Protein AF-A0A177KI35-F1 (afdb_monomer_lite)

pLDDT: mean 75.3, std 8.37, range [55.12, 86.81]

Sequence (59 aa):
MTDIYDRITEKPGICLSTLGPGVTSLITGVANAHLDHSPLVAITARQNVIDCIKNPKKQ

Organism: NCBI:txid29332

Foldseek 3Di:
DQQVVCVVPVDAAEAEEEPDVRVVVVVVVVVVCVVVVGRYHYDYDDDDPVVCVVDVPPD

InterPro domains:
  IPR012001 Thiamine pyrophosphate enzyme, N-terminal TPP-binding domain [PF02776] (1-50)
  IPR02906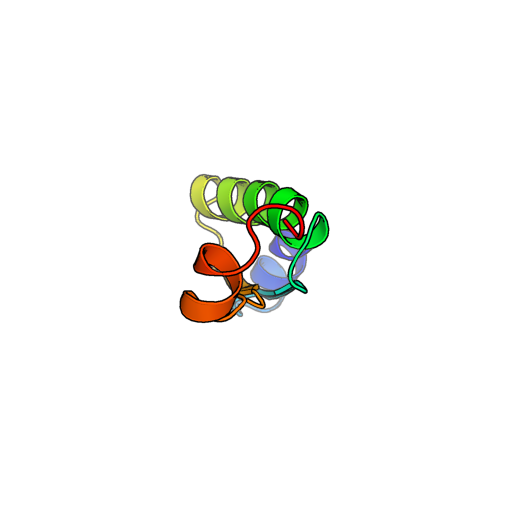1 Thiamin diphosphate-binding fold [SSF52518] (5-53)
  IPR045229 Thiamine pyrophosphate enzyme [PTHR18968] (1-46)

Secondary structure (DSSP, 8-state):
-HHHHHHHHTS-EEEEE-SSHHHHHHHHHHHHHHHTT--EEEEE----HHHHHH-GGG-

Structure (mmCIF, N/CA/C/O backbone):
data_AF-A0A177KI35-F1
#
_entry.id   AF-A0A177KI35-F1
#
loop_
_atom_site.group_PDB
_atom_site.id
_atom_site.type_symbol
_atom_site.label_atom_id
_atom_site.label_alt_id
_atom_site.label_comp_id
_atom_site.label_asym_id
_atom_site.label_entity_id
_atom_site.label_seq_id
_atom_site.pdbx_PDB_ins_code
_atom_site.Cartn_x
_atom_site.Cartn_y
_atom_site.Cartn_z
_atom_site.occupancy
_atom_site.B_iso_or_equiv
_atom_site.auth_seq_id
_atom_site.auth_comp_id
_atom_site.auth_asym_id
_atom_site.auth_atom_id
_atom_site.pdbx_PDB_model_num
ATOM 1 N N . MET A 1 1 ? 4.791 7.497 8.110 1.00 55.12 1 MET A N 1
ATOM 2 C CA . MET A 1 1 ? 3.992 8.745 8.102 1.00 55.12 1 MET A CA 1
ATOM 3 C C . MET A 1 1 ? 2.492 8.476 8.252 1.00 55.12 1 MET A C 1
ATOM 5 O O . MET A 1 1 ? 1.820 9.289 8.863 1.00 55.12 1 MET A O 1
ATOM 9 N N . THR A 1 2 ? 1.968 7.350 7.752 1.00 56.84 2 THR A N 1
ATOM 10 C CA . THR A 1 2 ? 0.538 6.995 7.845 1.00 56.84 2 THR A CA 1
ATOM 11 C C . THR A 1 2 ? 0.016 6.735 9.266 1.00 56.84 2 THR A C 1
ATOM 13 O O . THR A 1 2 ? -1.061 7.221 9.580 1.00 56.84 2 THR A O 1
ATOM 16 N N . ASP A 1 3 ? 0.778 6.058 10.132 1.00 60.06 3 ASP A N 1
ATOM 17 C CA . ASP A 1 3 ? 0.353 5.692 11.503 1.00 60.06 3 ASP A CA 1
ATOM 18 C C . ASP A 1 3 ? -0.155 6.887 12.337 1.00 60.06 3 ASP A C 1
ATOM 20 O O . ASP A 1 3 ? -1.233 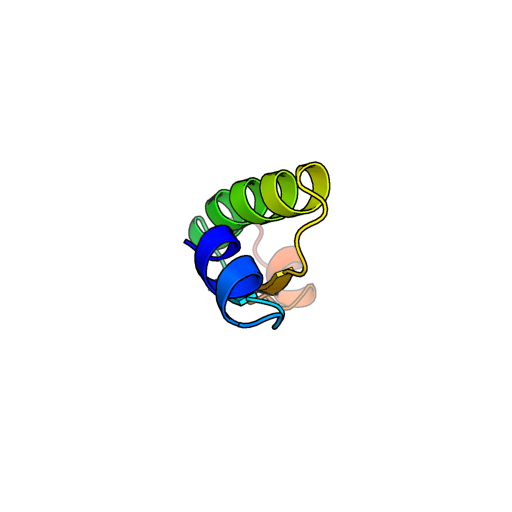6.845 12.928 1.00 60.06 3 ASP A O 1
ATOM 24 N N . ILE A 1 4 ? 0.571 8.009 12.308 1.00 60.97 4 ILE A N 1
ATOM 25 C CA . ILE A 1 4 ? 0.180 9.199 13.070 1.00 60.97 4 ILE A CA 1
ATOM 26 C C . ILE A 1 4 ? -1.122 9.789 12.502 1.00 60.97 4 ILE A C 1
ATOM 28 O O . ILE A 1 4 ? -2.017 10.152 13.255 1.00 60.97 4 ILE A O 1
ATOM 32 N N . TYR A 1 5 ? -1.268 9.853 11.176 1.00 65.12 5 TYR A N 1
ATOM 33 C CA . TYR A 1 5 ? -2.471 10.407 10.544 1.00 65.12 5 TYR A CA 1
ATOM 34 C C . TYR A 1 5 ? -3.715 9.545 10.805 1.00 65.12 5 TYR A C 1
ATOM 36 O O . TYR A 1 5 ? -4.803 10.084 11.003 1.00 65.12 5 TYR A O 1
ATOM 44 N N . ASP A 1 6 ? -3.535 8.228 10.857 1.00 63.53 6 ASP A N 1
ATOM 45 C CA . ASP A 1 6 ? -4.575 7.247 11.152 1.00 63.53 6 ASP A CA 1
ATOM 46 C C . ASP A 1 6 ? -5.083 7.376 12.597 1.00 63.53 6 ASP A C 1
ATOM 48 O O . ASP A 1 6 ? -6.284 7.526 12.817 1.00 63.53 6 ASP A O 1
ATOM 52 N N . ARG A 1 7 ? -4.175 7.489 13.577 1.00 64.00 7 ARG A N 1
ATOM 53 C CA . ARG A 1 7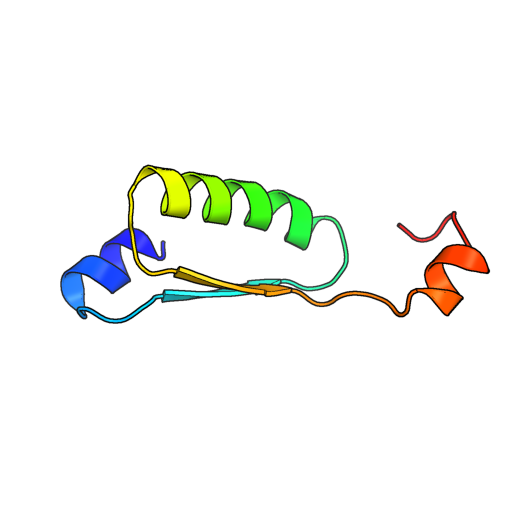 ? -4.544 7.733 14.983 1.00 64.00 7 ARG A CA 1
ATOM 54 C C . ARG A 1 7 ? -5.212 9.083 15.232 1.00 64.00 7 ARG A C 1
ATOM 56 O O . ARG A 1 7 ? -6.062 9.168 16.112 1.00 64.00 7 ARG A O 1
ATOM 63 N N . ILE A 1 8 ? -4.815 10.142 14.522 1.00 73.38 8 ILE A N 1
ATOM 64 C CA . ILE A 1 8 ? -5.396 11.482 14.731 1.00 73.38 8 ILE A CA 1
ATOM 65 C C . ILE A 1 8 ? -6.755 11.613 14.027 1.00 73.38 8 ILE A C 1
ATOM 67 O O . ILE A 1 8 ? -7.628 12.334 14.504 1.00 73.38 8 ILE A O 1
ATOM 71 N N . THR A 1 9 ? -6.928 10.950 12.881 1.00 71.19 9 THR A N 1
ATOM 72 C CA . THR A 1 9 ? -8.088 11.168 12.001 1.00 71.19 9 THR A CA 1
ATOM 73 C C . THR A 1 9 ? -9.092 10.006 12.015 1.00 71.19 9 THR A C 1
ATOM 75 O O . THR A 1 9 ? -10.124 10.117 11.357 1.00 71.19 9 THR A O 1
ATOM 78 N N . GLU A 1 10 ? -8.801 8.902 12.718 1.00 67.25 10 GLU A N 1
ATOM 79 C CA . GLU A 1 10 ? -9.574 7.640 12.713 1.00 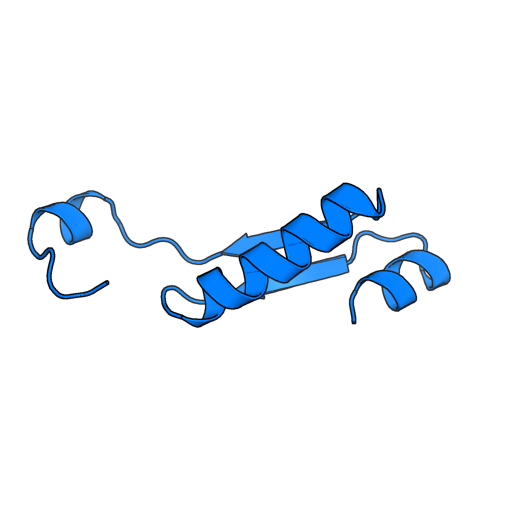67.25 10 GLU A CA 1
ATOM 80 C C . GLU A 1 10 ? -9.892 7.135 11.292 1.00 67.25 10 GLU A C 1
ATOM 82 O O . GLU A 1 10 ? -10.936 6.538 11.019 1.00 67.25 10 GLU A O 1
ATOM 87 N N . LYS A 1 11 ? -9.004 7.434 10.341 1.00 71.25 11 LYS A N 1
ATOM 88 C CA . LYS A 1 11 ? -9.210 7.203 8.912 1.00 71.25 11 LYS A CA 1
ATOM 89 C C . LYS A 1 11 ? -8.018 6.459 8.339 1.00 71.25 11 LYS A C 1
ATOM 91 O O . LYS A 1 11 ? -6.891 6.902 8.563 1.00 71.25 11 LYS A O 1
ATOM 96 N N . PRO A 1 12 ? -8.268 5.450 7.488 1.00 73.88 12 PRO A N 1
ATOM 97 C CA . PRO A 1 12 ? -7.201 4.660 6.912 1.00 73.88 12 PRO A CA 1
ATOM 98 C C . PRO A 1 12 ? -6.278 5.542 6.085 1.00 73.88 12 PRO A C 1
ATOM 100 O O . PRO A 1 12 ? -6.726 6.259 5.183 1.00 73.88 12 PRO A O 1
ATOM 103 N N . GLY A 1 13 ? -4.979 5.494 6.368 1.00 75.25 13 GLY A N 1
ATOM 104 C CA . GLY A 1 13 ? -4.034 6.251 5.562 1.00 75.25 13 GLY A CA 1
ATOM 105 C C . GLY A 1 13 ? -3.735 5.554 4.240 1.00 75.25 13 GLY A C 1
ATOM 106 O O . GLY A 1 13 ? -3.656 4.327 4.146 1.00 75.25 13 GLY A O 1
ATOM 107 N N . ILE A 1 14 ? -3.582 6.363 3.196 1.00 77.56 14 ILE A N 1
ATOM 108 C CA . ILE A 1 14 ? -3.443 5.897 1.817 1.00 77.56 14 ILE A CA 1
ATOM 109 C C . ILE A 1 14 ? -1.982 6.020 1.395 1.00 77.56 14 ILE A C 1
ATOM 111 O O . ILE A 1 14 ? -1.380 7.089 1.498 1.00 77.56 14 ILE A O 1
ATOM 115 N N . CYS A 1 15 ? -1.418 4.936 0.870 1.00 76.88 15 CYS A N 1
ATOM 116 C CA . CYS A 1 15 ? -0.092 4.927 0.269 1.00 76.88 15 CYS A CA 1
ATOM 117 C C . CYS A 1 15 ? -0.180 4.600 -1.223 1.00 76.88 15 CYS A C 1
ATOM 119 O O . CYS A 1 15 ? -0.801 3.614 -1.608 1.00 76.88 15 CYS A O 1
ATOM 121 N N . LEU A 1 16 ? 0.473 5.409 -2.058 1.00 80.12 16 LEU A N 1
ATOM 122 C CA . LEU A 1 16 ? 0.511 5.255 -3.513 1.00 80.12 16 LEU A CA 1
ATOM 123 C C . LEU A 1 16 ? 1.945 4.945 -3.960 1.00 80.12 16 LEU A C 1
ATOM 125 O O . LEU A 1 16 ? 2.856 5.707 -3.640 1.00 80.12 16 LEU A O 1
ATOM 129 N N . SER A 1 17 ? 2.143 3.855 -4.709 1.00 82.00 17 SER A N 1
ATOM 130 C CA . SER A 1 17 ? 3.437 3.501 -5.313 1.00 82.00 17 SER A CA 1
ATOM 131 C C . SER A 1 17 ? 3.349 3.280 -6.812 1.00 82.00 17 SER A C 1
ATOM 133 O O . SER A 1 17 ? 2.403 2.664 -7.306 1.00 82.00 17 SER A O 1
ATOM 135 N N . THR A 1 18 ? 4.387 3.695 -7.531 1.00 81.94 18 THR A N 1
ATOM 136 C CA . THR A 1 18 ? 4.594 3.372 -8.944 1.00 81.94 18 THR A CA 1
ATOM 137 C C . THR A 1 18 ? 5.380 2.067 -9.099 1.00 81.94 18 THR A C 1
ATOM 139 O O . THR A 1 18 ? 6.116 1.647 -8.207 1.00 81.94 18 THR A O 1
ATOM 142 N N . LEU A 1 19 ? 5.209 1.399 -10.239 1.00 76.56 19 LEU A N 1
ATOM 143 C CA . LEU A 1 19 ? 5.877 0.141 -10.552 1.00 76.56 19 LEU A CA 1
ATOM 144 C C . LEU A 1 19 ? 7.401 0.344 -10.562 1.00 76.56 19 LEU A C 1
ATOM 146 O O . LEU A 1 19 ? 7.896 1.170 -11.327 1.00 76.56 19 LEU A O 1
ATOM 150 N N . GLY A 1 20 ? 8.129 -0.419 -9.744 1.00 76.25 20 GLY A N 1
ATOM 151 C CA . GLY A 1 20 ? 9.592 -0.362 -9.651 1.00 76.25 20 GLY A CA 1
ATOM 152 C C . GLY A 1 20 ? 10.089 -0.416 -8.197 1.00 76.25 20 GLY A C 1
ATOM 153 O O . GLY A 1 20 ? 9.372 -0.932 -7.335 1.00 76.25 20 GLY A O 1
ATOM 154 N N . PRO A 1 21 ? 11.277 0.140 -7.874 1.00 73.94 21 PRO A N 1
ATOM 155 C CA . PRO A 1 21 ? 11.867 0.054 -6.529 1.00 73.94 21 PRO A CA 1
ATOM 156 C C . PRO A 1 21 ? 11.023 0.743 -5.445 1.00 73.94 21 PRO A C 1
ATOM 158 O O . PRO A 1 21 ? 11.134 0.416 -4.264 1.00 73.94 21 PRO A O 1
ATOM 161 N N . GLY A 1 22 ? 10.132 1.659 -5.840 1.00 71.56 22 GLY A N 1
ATOM 162 C CA . GLY A 1 22 ? 9.180 2.302 -4.937 1.00 71.56 22 GLY A CA 1
ATOM 163 C C . GLY A 1 22 ? 8.151 1.337 -4.338 1.00 71.56 22 GLY A C 1
ATOM 164 O O . GLY A 1 22 ? 7.729 1.537 -3.199 1.00 71.56 22 GLY A O 1
ATOM 165 N N . VAL A 1 23 ? 7.754 0.272 -5.051 1.00 81.94 23 VAL A N 1
ATOM 166 C CA . VAL A 1 23 ? 6.834 -0.756 -4.520 1.00 81.94 23 VAL A CA 1
ATOM 167 C C . VAL A 1 23 ? 7.506 -1.564 -3.418 1.00 81.94 23 VAL A C 1
ATOM 169 O O . VAL A 1 23 ? 6.889 -1.819 -2.387 1.00 81.94 23 VAL A O 1
ATOM 172 N N . THR A 1 24 ? 8.777 -1.918 -3.604 1.00 81.88 24 THR A N 1
ATOM 173 C CA . THR A 1 24 ? 9.546 -2.708 -2.636 1.00 81.88 24 THR A CA 1
ATOM 174 C C . THR A 1 24 ? 9.701 -1.972 -1.308 1.00 81.88 24 THR A C 1
ATOM 176 O O . THR A 1 24 ? 9.478 -2.556 -0.252 1.00 81.88 24 THR A O 1
ATOM 179 N N . SER A 1 25 ? 9.992 -0.670 -1.342 1.00 80.69 25 SER A N 1
ATOM 180 C CA . SER A 1 25 ? 10.057 0.152 -0.126 1.00 80.69 25 SER A CA 1
ATOM 181 C C . SER A 1 25 ? 8.689 0.328 0.543 1.00 80.69 25 SER A C 1
ATOM 183 O O . SER A 1 25 ? 8.609 0.410 1.769 1.00 80.69 25 SER A O 1
ATOM 185 N N . LEU A 1 26 ? 7.602 0.353 -0.239 1.00 81.19 26 LEU A N 1
ATOM 186 C CA . LEU A 1 26 ? 6.244 0.436 0.302 1.00 81.19 26 LEU A CA 1
ATOM 187 C C . LEU A 1 26 ? 5.764 -0.873 0.936 1.00 81.19 26 LEU A C 1
ATOM 189 O O . LEU A 1 26 ? 5.043 -0.817 1.927 1.00 81.19 26 LEU A O 1
ATOM 193 N N . ILE A 1 27 ? 6.211 -2.032 0.445 1.00 83.75 27 ILE A N 1
ATOM 194 C CA . ILE A 1 27 ? 5.950 -3.341 1.068 1.00 83.75 27 ILE A CA 1
ATOM 195 C C . ILE A 1 27 ? 6.410 -3.364 2.528 1.00 83.75 27 ILE A C 1
ATOM 197 O O . ILE A 1 27 ? 5.668 -3.842 3.381 1.00 83.75 27 ILE A O 1
ATOM 201 N N . THR A 1 28 ? 7.574 -2.790 2.838 1.00 84.75 28 THR A N 1
ATOM 202 C CA . THR A 1 28 ? 8.061 -2.683 4.222 1.00 84.75 28 THR A CA 1
ATOM 203 C C . THR A 1 28 ? 7.126 -1.835 5.090 1.00 84.75 28 THR A C 1
ATOM 205 O O . THR A 1 28 ? 6.826 -2.206 6.221 1.00 84.75 28 THR A O 1
ATOM 208 N N . GLY A 1 29 ? 6.610 -0.722 4.555 1.00 80.62 29 GLY A N 1
ATOM 209 C CA . GLY A 1 29 ? 5.651 0.137 5.259 1.00 80.62 29 GLY A CA 1
ATOM 210 C C . GLY A 1 29 ? 4.288 -0.528 5.485 1.00 80.62 29 GLY A C 1
ATOM 211 O O . GLY A 1 29 ? 3.706 -0.378 6.556 1.00 80.62 29 GLY A O 1
ATOM 212 N N . VAL A 1 30 ? 3.806 -1.304 4.508 1.00 83.88 30 VAL A N 1
ATOM 213 C CA . VAL A 1 30 ? 2.579 -2.111 4.632 1.00 83.88 30 VAL A CA 1
ATOM 214 C C . VAL A 1 30 ? 2.763 -3.228 5.655 1.00 83.88 30 VAL A C 1
ATOM 216 O O . VAL A 1 30 ? 1.894 -3.429 6.496 1.00 83.88 30 VAL A O 1
ATOM 219 N N . ALA A 1 31 ? 3.903 -3.922 5.627 1.00 85.50 31 ALA A N 1
ATOM 220 C CA . ALA A 1 31 ? 4.222 -4.971 6.591 1.00 85.50 31 ALA A CA 1
ATOM 221 C C . ALA A 1 31 ? 4.250 -4.428 8.026 1.00 85.50 31 ALA A C 1
ATOM 223 O O . ALA A 1 31 ? 3.705 -5.060 8.925 1.00 85.50 31 ALA A O 1
ATOM 224 N N . ASN A 1 32 ? 4.812 -3.233 8.231 1.00 83.62 32 ASN A N 1
ATOM 225 C CA . ASN A 1 32 ? 4.789 -2.578 9.534 1.00 83.62 32 ASN A CA 1
ATOM 226 C C . ASN A 1 32 ? 3.358 -2.210 9.967 1.00 83.62 32 ASN A C 1
ATOM 228 O O . ASN A 1 32 ? 2.963 -2.525 11.080 1.00 83.62 32 ASN A O 1
ATOM 232 N N . ALA A 1 33 ? 2.545 -1.627 9.079 1.00 80.88 33 ALA A N 1
ATOM 233 C CA . ALA A 1 33 ? 1.147 -1.302 9.391 1.00 80.88 33 ALA A CA 1
ATOM 234 C C . ALA A 1 33 ? 0.291 -2.546 9.698 1.00 80.88 33 ALA A C 1
ATOM 236 O O . ALA A 1 33 ? -0.585 -2.495 10.559 1.00 80.88 33 ALA A O 1
ATOM 237 N N . HIS A 1 34 ? 0.572 -3.675 9.036 1.00 82.38 34 HIS A N 1
ATOM 238 C CA . HIS A 1 34 ? -0.054 -4.963 9.339 1.00 82.38 34 HIS A CA 1
ATOM 239 C C . HIS A 1 34 ? 0.335 -5.495 10.727 1.00 82.38 34 HIS A C 1
ATOM 241 O O . HIS A 1 34 ? -0.500 -6.110 11.385 1.00 82.38 34 HIS A O 1
ATOM 247 N N . LEU A 1 35 ? 1.575 -5.268 11.178 1.00 86.81 35 LEU A N 1
ATOM 248 C CA . LEU A 1 35 ? 2.030 -5.651 12.520 1.00 86.81 35 LEU A CA 1
ATOM 249 C C . LEU A 1 35 ? 1.449 -4.741 13.610 1.00 86.81 35 LEU A C 1
ATOM 251 O O . LEU A 1 35 ? 1.056 -5.234 14.663 1.00 86.81 35 LEU A O 1
ATOM 255 N N . ASP A 1 36 ? 1.345 -3.440 13.334 1.00 82.88 36 ASP A N 1
ATOM 256 C CA . ASP A 1 36 ? 0.793 -2.438 14.255 1.00 82.88 36 ASP A CA 1
ATOM 257 C C . ASP A 1 36 ? -0.747 -2.394 14.265 1.00 82.88 36 ASP A C 1
ATOM 259 O O . ASP A 1 36 ? -1.344 -1.607 14.999 1.00 82.88 36 ASP A O 1
ATOM 263 N N . HIS A 1 37 ? -1.409 -3.243 13.467 1.00 77.94 37 HIS A N 1
ATOM 264 C CA . HIS A 1 37 ? -2.868 -3.286 13.318 1.00 77.94 37 HIS A CA 1
ATOM 265 C C . HIS A 1 37 ? -3.475 -1.900 13.000 1.00 77.94 37 HIS A C 1
ATOM 267 O O . HIS A 1 37 ? -4.569 -1.556 13.455 1.00 77.94 37 HIS A O 1
ATOM 273 N N . SER A 1 38 ? -2.750 -1.093 12.215 1.00 78.75 38 SER A N 1
ATOM 274 C CA . SER A 1 38 ? -3.189 0.238 11.790 1.00 78.75 38 SER A CA 1
ATOM 275 C C . SER A 1 38 ? -3.897 0.153 10.428 1.00 78.75 38 SER A C 1
ATOM 277 O O . SER A 1 38 ? -3.359 -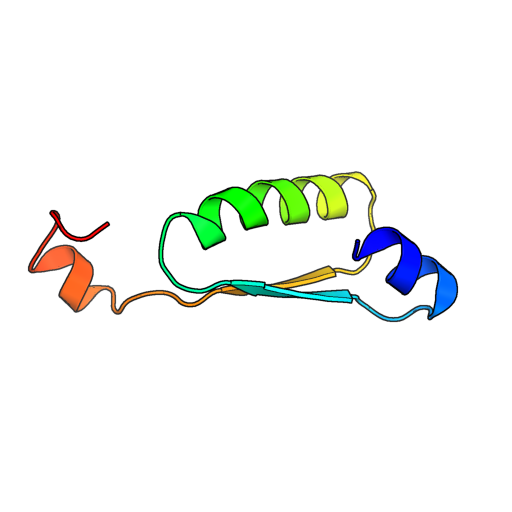0.454 9.493 1.00 78.75 38 SER A O 1
ATOM 279 N N . PRO A 1 39 ? -5.105 0.731 10.288 1.00 72.00 39 PRO A N 1
ATOM 280 C CA . PRO A 1 39 ? -5.804 0.823 9.014 1.00 72.00 39 PRO A CA 1
ATOM 281 C C . PRO A 1 39 ? -4.965 1.534 7.935 1.00 72.00 39 PRO A C 1
ATOM 283 O O . PRO A 1 39 ? -4.765 2.748 7.940 1.00 72.00 39 PRO A O 1
ATOM 286 N N . LEU A 1 40 ? -4.490 0.771 6.947 1.00 79.81 40 LEU A N 1
ATOM 287 C CA . LEU A 1 40 ? -3.695 1.288 5.833 1.00 79.81 40 LEU A CA 1
ATOM 288 C C . LEU A 1 40 ? -4.184 0.722 4.498 1.00 79.81 40 LEU A C 1
ATOM 290 O O . LEU A 1 40 ? -4.402 -0.479 4.352 1.00 79.81 40 LEU A O 1
ATOM 294 N N . VAL A 1 41 ? -4.315 1.594 3.497 1.00 81.38 41 VAL A N 1
ATOM 295 C CA . VAL A 1 41 ? -4.685 1.229 2.124 1.00 81.38 41 VAL A CA 1
ATOM 296 C C . VAL A 1 41 ? -3.507 1.513 1.200 1.00 81.38 41 VAL A C 1
ATOM 298 O O . VAL A 1 41 ? -3.169 2.666 0.937 1.00 81.38 41 VAL A O 1
ATOM 301 N N . ALA A 1 42 ? -2.876 0.455 0.687 1.00 83.12 42 ALA A N 1
ATOM 302 C CA . ALA A 1 42 ? -1.766 0.563 -0.254 1.00 83.12 42 ALA A CA 1
ATOM 303 C C . ALA A 1 42 ? -2.219 0.294 -1.691 1.00 83.12 42 ALA A C 1
ATOM 305 O O . ALA A 1 42 ? -2.695 -0.789 -2.024 1.00 83.12 42 ALA A O 1
ATOM 306 N N . ILE A 1 43 ? -2.016 1.280 -2.557 1.00 84.06 43 ILE A N 1
ATOM 307 C CA . ILE A 1 43 ? -2.313 1.224 -3.984 1.00 84.06 43 ILE A CA 1
ATOM 308 C C . ILE A 1 43 ? -0.981 1.207 -4.730 1.00 84.06 43 ILE A C 1
ATOM 310 O O . ILE A 1 43 ? -0.186 2.144 -4.647 1.00 84.06 43 ILE A O 1
ATOM 314 N N . THR A 1 44 ? -0.724 0.125 -5.459 1.00 83.94 44 THR A N 1
ATOM 315 C CA . THR A 1 44 ? 0.516 -0.072 -6.212 1.00 83.94 44 THR A CA 1
ATOM 316 C C . THR A 1 44 ? 0.227 -0.185 -7.702 1.00 83.94 44 THR A C 1
ATOM 318 O O . THR A 1 44 ? -0.728 -0.838 -8.123 1.00 83.94 44 THR A O 1
ATOM 321 N N . ALA A 1 45 ? 1.061 0.445 -8.525 1.00 82.56 45 ALA A N 1
ATOM 322 C CA . ALA A 1 45 ? 1.020 0.228 -9.961 1.00 82.56 45 ALA A CA 1
ATOM 323 C C . ALA A 1 45 ? 1.675 -1.122 -10.287 1.00 82.56 45 ALA A C 1
ATOM 325 O O . ALA A 1 45 ? 2.837 -1.367 -9.960 1.00 82.56 45 ALA A O 1
ATOM 326 N N . ARG A 1 46 ? 0.920 -2.001 -10.948 1.00 74.81 46 ARG A N 1
ATOM 327 C CA . ARG A 1 46 ? 1.391 -3.299 -11.440 1.00 74.81 46 ARG A CA 1
ATOM 328 C C . ARG A 1 46 ? 1.407 -3.268 -12.966 1.00 74.81 46 ARG A C 1
ATOM 330 O O . ARG A 1 46 ? 0.445 -2.818 -13.580 1.00 74.81 46 ARG A O 1
ATOM 337 N N . GLN A 1 47 ? 2.490 -3.744 -13.574 1.00 78.50 47 GLN A N 1
ATOM 338 C CA . GLN A 1 47 ? 2.556 -3.945 -15.023 1.00 78.50 47 GLN A CA 1
ATOM 339 C C . GLN A 1 47 ? 1.664 -5.109 -15.450 1.00 78.50 47 GLN A C 1
ATOM 341 O O . GLN A 1 47 ? 1.374 -6.015 -14.664 1.00 78.50 47 GLN A O 1
ATOM 346 N N . ASN A 1 48 ? 1.240 -5.075 -16.713 1.00 77.19 48 ASN A N 1
ATOM 347 C CA . ASN A 1 48 ? 0.489 -6.159 -17.319 1.00 77.19 48 ASN A CA 1
ATOM 348 C C . ASN A 1 48 ? 1.340 -7.440 -17.312 1.00 77.19 48 ASN A C 1
ATOM 350 O O . ASN A 1 48 ? 2.521 -7.424 -17.663 1.00 77.19 48 ASN A O 1
ATOM 354 N N . VAL A 1 49 ? 0.733 -8.561 -16.918 1.00 79.88 49 VAL A N 1
ATOM 355 C CA . VAL A 1 49 ? 1.419 -9.858 -16.849 1.00 79.88 49 VAL A CA 1
ATOM 356 C C . VAL A 1 49 ? 1.985 -10.277 -18.211 1.00 79.88 49 VAL A C 1
ATOM 358 O O . VAL A 1 49 ? 3.039 -10.903 -18.272 1.00 79.88 49 VAL A O 1
ATOM 361 N N . ILE A 1 50 ? 1.333 -9.874 -19.308 1.00 80.31 50 ILE A N 1
ATOM 362 C CA . ILE A 1 50 ? 1.763 -10.189 -20.675 1.00 80.31 50 ILE A CA 1
ATOM 363 C C . ILE A 1 50 ? 3.088 -9.481 -21.012 1.00 80.31 50 ILE A C 1
ATOM 365 O O . ILE A 1 50 ? 3.954 -10.080 -21.653 1.00 80.31 50 ILE A O 1
ATOM 369 N N . ASP A 1 51 ? 3.289 -8.250 -20.533 1.00 72.38 51 ASP A N 1
ATOM 370 C CA . ASP A 1 51 ? 4.528 -7.490 -20.744 1.00 72.38 51 ASP A CA 1
ATOM 371 C C . ASP A 1 51 ? 5.690 -8.040 -19.904 1.00 72.38 51 ASP A C 1
ATOM 373 O O . ASP A 1 51 ? 6.812 -8.148 -20.405 1.00 72.38 51 ASP A O 1
ATOM 377 N N . C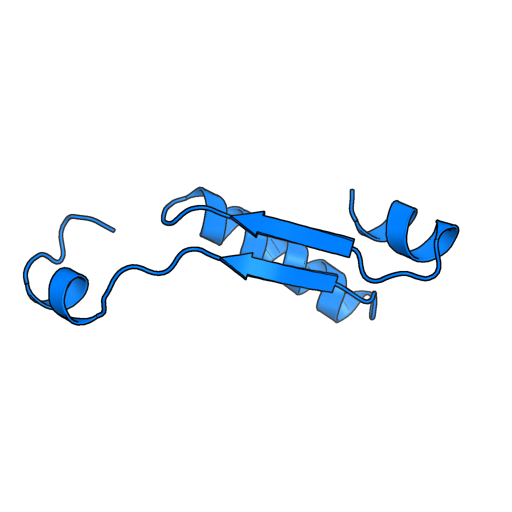YS A 1 52 ? 5.413 -8.490 -18.673 1.00 67.00 52 CYS A N 1
ATOM 378 C CA . CYS A 1 52 ? 6.392 -9.202 -17.842 1.00 67.00 52 CYS A CA 1
ATOM 379 C C . CYS A 1 52 ? 6.911 -10.483 -18.511 1.00 67.00 52 CYS A C 1
ATOM 381 O O . CYS A 1 52 ? 8.101 -10.778 -18.429 1.00 67.00 52 CYS A O 1
ATOM 383 N N . ILE A 1 53 ? 6.029 -11.251 -19.163 1.00 76.88 53 ILE A N 1
ATOM 384 C CA . ILE A 1 53 ? 6.393 -12.521 -19.812 1.00 76.88 53 ILE A CA 1
ATOM 385 C C . ILE A 1 53 ? 7.166 -12.272 -21.115 1.00 76.88 53 ILE A C 1
ATOM 387 O O . ILE A 1 53 ? 8.108 -13.002 -21.420 1.00 76.88 53 ILE A O 1
ATOM 391 N N . LYS A 1 54 ? 6.805 -11.234 -21.883 1.00 81.38 54 LYS A N 1
ATOM 392 C CA . LYS A 1 54 ? 7.494 -10.898 -23.140 1.00 81.38 54 LYS A CA 1
ATOM 393 C C . LYS A 1 54 ? 8.886 -10.303 -22.943 1.00 81.38 54 LYS A C 1
ATOM 395 O O . LYS A 1 54 ? 9.720 -10.462 -23.832 1.00 81.38 54 LYS A O 1
ATOM 400 N N . ASN A 1 55 ? 9.146 -9.598 -21.839 1.00 74.88 55 ASN A N 1
ATOM 401 C CA . ASN A 1 55 ? 10.449 -8.978 -21.603 1.00 74.88 55 ASN A CA 1
ATOM 402 C C . ASN A 1 55 ? 10.857 -9.008 -20.116 1.00 74.88 55 ASN A C 1
ATOM 404 O O . ASN A 1 55 ? 10.623 -8.041 -19.387 1.00 74.88 55 ASN A O 1
ATOM 408 N N . PRO A 1 56 ? 11.531 -10.081 -19.660 1.00 62.09 56 PRO A N 1
ATOM 409 C CA . PRO A 1 56 ? 11.878 -10.264 -18.250 1.00 62.09 56 PRO A CA 1
ATOM 410 C C . PRO A 1 56 ? 12.972 -9.309 -17.736 1.00 62.09 56 PRO A C 1
ATOM 412 O O . PRO A 1 56 ? 13.243 -9.296 -16.542 1.00 62.09 56 PRO A O 1
ATOM 415 N N . LYS A 1 57 ? 13.616 -8.500 -18.596 1.00 63.06 57 LYS A N 1
ATOM 416 C CA . LYS A 1 57 ? 14.715 -7.591 -18.205 1.00 63.06 57 LYS A CA 1
ATOM 417 C C . LYS A 1 57 ? 14.265 -6.211 -17.698 1.00 63.06 57 LYS A C 1
ATOM 419 O O . LYS A 1 57 ? 15.116 -5.358 -17.470 1.00 63.06 57 LYS A O 1
ATOM 424 N N . LYS A 1 58 ? 12.955 -5.959 -17.578 1.00 57.31 58 LYS A N 1
ATOM 425 C CA . LYS A 1 58 ? 12.387 -4.633 -17.258 1.00 57.31 58 LYS A CA 1
ATOM 426 C C . LYS A 1 58 ? 11.798 -4.513 -15.841 1.00 57.31 58 LYS A C 1
ATOM 428 O O . LYS A 1 58 ? 11.049 -3.571 -15.589 1.00 57.31 58 LYS A O 1
ATOM 433 N N . GLN A 1 59 ? 12.085 -5.474 -14.960 1.00 58.00 59 GLN A N 1
ATOM 434 C CA . GLN A 1 59 ? 11.743 -5.394 -13.534 1.00 58.00 59 GLN A CA 1
ATOM 435 C C . GLN A 1 59 ? 12.820 -4.647 -12.754 1.00 58.00 59 GLN A C 1
ATOM 437 O O . GLN A 1 59 ? 14.012 -4.890 -13.041 1.00 58.00 59 GLN A O 1
#

Radius of gyration: 14.28 Å; chains: 1; bounding box: 24×24×38 Å